Protein AF-A0A946JT43-F1 (afdb_monomer_lite)

pLDDT: mean 80.08, std 19.34, range [38.66, 98.19]

Sequence (136 aa):
MRILILCLMSFLMAVPSGTTPPEQPLIREYSPPGNMDALIQNYSEDTAYLLVQLNLKSDSLVTRVMDSLPLAQLNHGPASYQRMMDISTFNRLEETITSPFYQIISADYHLPNSRSFWVQVHEGSETQGTWTDDEA

Foldseek 3Di:
DDDDDDDPDPCPDPPPPPPPPPPDPPDDDDDDAQDQAQQPPDDDPPFFKWWKKFQFQAQVLVVLLCVQRVSQRRPPGGGIGIHIDGPVSVVSVVVRDPPVGMDTPDRGDDDDPDDDDDDDDDPDPDPDDDDDPPVD

Structure (mmCIF, N/CA/C/O backbone):
data_AF-A0A946JT43-F1
#
_entry.id   AF-A0A946JT43-F1
#
loop_
_atom_site.group_PDB
_atom_site.id
_atom_site.type_symbol
_atom_site.label_atom_id
_atom_site.label_alt_id
_atom_site.label_comp_id
_atom_site.label_asym_id
_atom_site.label_entity_id
_atom_site.label_seq_id
_atom_site.pdbx_PDB_ins_code
_atom_site.Cartn_x
_atom_site.Cartn_y
_atom_site.Cartn_z
_atom_site.occupancy
_atom_site.B_iso_or_equiv
_atom_site.auth_seq_id
_atom_site.auth_comp_id
_atom_site.auth_asym_id
_atom_site.auth_atom_id
_atom_site.pdbx_PDB_model_num
ATOM 1 N N . MET A 1 1 ? -61.517 5.779 56.995 1.00 38.66 1 MET A N 1
ATOM 2 C CA . MET A 1 1 ? -61.141 6.697 55.889 1.00 38.66 1 MET A CA 1
ATOM 3 C C . MET A 1 1 ? -60.222 7.752 56.483 1.00 38.66 1 MET A C 1
ATOM 5 O O . MET A 1 1 ? -60.573 8.247 57.535 1.00 38.66 1 MET A O 1
ATOM 9 N N . ARG A 1 2 ? -59.072 8.149 55.948 1.00 44.12 2 ARG A N 1
ATOM 10 C CA . ARG A 1 2 ? -58.249 7.738 54.803 1.00 44.12 2 ARG A CA 1
ATOM 11 C C . ARG A 1 2 ? -56.881 8.423 55.052 1.00 44.12 2 ARG A C 1
ATOM 13 O O . ARG A 1 2 ? -56.878 9.629 55.244 1.00 44.12 2 ARG A O 1
ATOM 20 N N . ILE A 1 3 ? -55.801 7.629 55.070 1.00 45.91 3 ILE A N 1
ATOM 21 C CA . ILE A 1 3 ? -54.476 7.880 54.448 1.00 45.91 3 ILE A CA 1
ATOM 22 C C . ILE A 1 3 ? -53.836 9.235 54.831 1.00 45.91 3 ILE A C 1
ATOM 24 O O . ILE A 1 3 ? -54.205 10.263 54.282 1.00 45.91 3 ILE A O 1
ATOM 28 N N . LEU A 1 4 ? -52.977 9.365 55.850 1.00 43.94 4 LEU A N 1
ATOM 29 C CA . LEU A 1 4 ? -51.627 8.805 56.069 1.00 43.94 4 LEU A CA 1
ATOM 30 C C . LEU A 1 4 ? -50.649 9.005 54.890 1.00 43.94 4 LEU A C 1
ATOM 32 O O . LEU A 1 4 ? -50.675 8.238 53.939 1.00 43.94 4 LEU A O 1
ATOM 36 N N . ILE A 1 5 ? -49.791 10.026 55.053 1.00 55.97 5 ILE A N 1
ATOM 37 C CA . ILE A 1 5 ? -48.371 10.133 54.654 1.00 55.97 5 ILE A CA 1
ATOM 38 C C . ILE A 1 5 ? -48.039 9.769 53.202 1.00 55.97 5 ILE A C 1
ATOM 40 O O . ILE A 1 5 ? -48.056 8.595 52.874 1.00 55.97 5 ILE A O 1
ATOM 44 N N . LEU A 1 6 ? -47.599 10.746 52.391 1.00 48.19 6 LEU A N 1
ATOM 45 C CA . LEU A 1 6 ? -46.626 10.561 51.291 1.00 48.19 6 LEU A CA 1
ATOM 46 C C . LEU A 1 6 ? -46.347 11.907 50.592 1.00 48.19 6 LEU A C 1
ATOM 48 O O . LEU A 1 6 ? -46.943 12.218 49.569 1.00 48.19 6 LEU A O 1
ATOM 52 N N . CYS A 1 7 ? -45.448 12.727 51.144 1.00 47.38 7 CYS A N 1
ATOM 53 C CA . CYS A 1 7 ? -44.937 13.916 50.436 1.00 47.38 7 CYS A CA 1
ATOM 54 C C . CYS A 1 7 ? -43.414 14.085 50.526 1.00 47.38 7 CYS A C 1
ATOM 56 O O . CYS A 1 7 ? -42.891 15.143 50.199 1.00 47.38 7 CYS A O 1
ATOM 58 N N . LEU A 1 8 ? -42.672 13.067 50.964 1.00 50.41 8 LEU A N 1
ATOM 59 C CA . LEU A 1 8 ? -41.233 13.214 51.158 1.00 50.41 8 LEU A CA 1
ATOM 60 C C . LEU A 1 8 ? -40.508 11.885 50.935 1.00 50.41 8 LEU A C 1
ATOM 62 O O . LEU A 1 8 ? -40.109 11.265 51.902 1.00 50.41 8 LEU A O 1
ATOM 66 N N . MET A 1 9 ? -40.423 11.411 49.689 1.00 54.44 9 MET A N 1
ATOM 67 C CA . MET A 1 9 ? -39.375 10.490 49.201 1.00 54.44 9 MET A CA 1
ATOM 68 C C . MET A 1 9 ? -39.590 10.220 47.701 1.00 54.44 9 MET A C 1
ATOM 70 O O . MET A 1 9 ? -39.926 9.119 47.282 1.00 54.44 9 MET A O 1
ATOM 74 N N . SER A 1 10 ? -39.402 11.238 46.863 1.00 48.50 10 SER A N 1
ATOM 75 C CA . SER A 1 10 ? -39.205 11.059 45.413 1.00 48.50 10 SER A CA 1
ATOM 76 C C . SER A 1 10 ? -37.803 11.499 44.990 1.00 48.50 10 SER A C 1
ATOM 78 O O . SER A 1 10 ? -37.595 11.988 43.886 1.00 48.50 10 SER A O 1
ATOM 80 N N . PHE A 1 11 ? -36.832 11.314 45.886 1.00 49.16 11 PHE A N 1
ATOM 81 C CA . PHE A 1 11 ? -35.407 11.366 45.576 1.00 49.16 11 PHE A CA 1
ATOM 82 C C . PHE A 1 11 ? -34.797 9.997 45.891 1.00 49.16 11 PHE A C 1
ATOM 84 O O . PHE A 1 11 ? -33.905 9.846 46.723 1.00 49.16 11 PHE A O 1
ATOM 91 N N . LEU A 1 12 ? -35.369 8.957 45.278 1.00 50.91 12 LEU A N 1
ATOM 92 C CA . LEU A 1 12 ? -34.747 7.644 45.261 1.00 50.91 12 LEU A CA 1
ATOM 93 C C . LEU A 1 12 ? -33.569 7.744 44.290 1.00 50.91 12 LEU A C 1
ATOM 95 O O . LEU A 1 12 ? -33.750 7.760 43.077 1.00 50.91 12 LEU A O 1
ATOM 99 N N . MET A 1 13 ? -32.393 7.940 44.879 1.00 51.38 13 MET A N 1
ATOM 100 C CA . MET A 1 13 ? -31.053 7.741 44.336 1.00 51.38 13 MET A CA 1
ATOM 101 C C . MET A 1 13 ? -31.044 7.101 42.940 1.00 51.38 13 MET A C 1
ATOM 103 O O . MET A 1 13 ? -31.223 5.890 42.801 1.00 51.38 13 MET A O 1
ATOM 107 N N . ALA A 1 14 ? -30.756 7.900 41.911 1.00 49.19 14 ALA A N 1
ATOM 108 C CA . ALA A 1 14 ? -30.123 7.373 40.712 1.00 49.19 14 ALA A CA 1
ATOM 109 C C . ALA A 1 14 ? -28.734 6.890 41.145 1.00 49.19 14 ALA A C 1
ATOM 111 O O . ALA A 1 14 ? -27.777 7.660 41.179 1.00 49.19 14 ALA A O 1
ATOM 112 N N . VAL A 1 15 ? -28.649 5.637 41.589 1.00 57.66 15 VAL A N 1
ATOM 113 C CA . VAL A 1 15 ? -27.369 4.971 41.804 1.00 57.66 15 VAL A CA 1
ATOM 114 C C . VAL A 1 15 ? -26.736 4.893 40.419 1.00 57.66 15 VAL A C 1
ATOM 116 O O . VAL A 1 15 ? -27.332 4.264 39.541 1.00 57.66 15 VAL A O 1
ATOM 119 N N . PRO A 1 16 ? -25.583 5.532 40.158 1.00 51.53 16 PRO A N 1
ATOM 120 C CA . PRO A 1 16 ? -24.858 5.236 38.942 1.00 51.53 16 PRO A CA 1
ATOM 121 C C . PRO A 1 16 ? -24.464 3.765 39.054 1.00 51.53 16 PRO A C 1
ATOM 123 O O . PRO A 1 16 ? -23.572 3.404 39.818 1.00 51.53 16 PRO A O 1
ATOM 126 N N . SER A 1 17 ? -25.151 2.892 38.320 1.00 51.19 17 SER A N 1
ATOM 127 C CA . SER A 1 17 ? -24.713 1.519 38.069 1.00 51.19 17 SER A CA 1
ATOM 128 C C . SER A 1 17 ? -23.510 1.565 37.122 1.00 51.19 17 SER A C 1
ATOM 130 O O . SER A 1 17 ? -23.524 1.013 36.032 1.00 51.19 17 SER A O 1
ATOM 132 N N . GLY A 1 18 ? -22.478 2.308 37.516 1.00 56.22 18 GLY A N 1
ATOM 133 C CA . GLY A 1 18 ? -21.191 2.389 36.854 1.00 56.22 18 GLY A CA 1
ATOM 134 C C . GLY A 1 18 ? -20.304 1.265 37.354 1.00 56.22 18 GLY A C 1
ATOM 135 O O . GLY A 1 18 ? -19.215 1.519 37.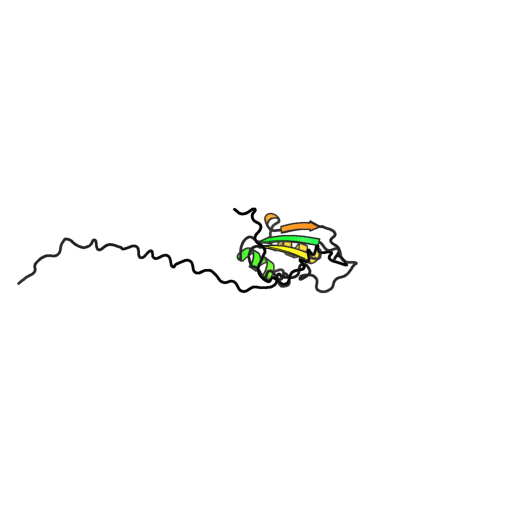851 1.00 56.22 18 GLY A O 1
ATOM 136 N N . THR A 1 19 ? -20.764 0.017 37.262 1.00 48.59 19 THR A N 1
ATOM 137 C CA . THR A 1 19 ? -19.807 -1.076 37.132 1.00 48.59 19 THR A CA 1
ATOM 138 C C . THR A 1 19 ? -19.340 -1.005 35.688 1.00 48.59 19 THR A C 1
ATOM 140 O O . THR A 1 19 ? -19.971 -1.583 34.803 1.00 48.59 19 THR A O 1
ATOM 143 N N . THR A 1 20 ? -18.285 -0.232 35.420 1.00 63.38 20 THR A N 1
ATOM 144 C CA . THR A 1 20 ? -17.483 -0.488 34.226 1.00 63.38 20 THR A CA 1
ATOM 145 C C . THR A 1 20 ? -17.138 -1.974 34.280 1.00 63.38 20 THR A C 1
ATOM 147 O O . THR A 1 20 ? -16.595 -2.420 35.297 1.00 63.38 20 THR A O 1
ATOM 150 N N . PRO A 1 21 ? -17.540 -2.776 33.277 1.00 66.75 21 PRO A N 1
ATOM 151 C CA . PRO A 1 21 ? -17.130 -4.167 33.219 1.00 66.75 21 PRO A CA 1
ATOM 152 C C . PRO A 1 21 ? -15.612 -4.204 33.409 1.00 66.75 21 PRO A C 1
ATOM 154 O O . PRO A 1 21 ? -14.937 -3.342 32.836 1.00 66.75 21 PRO A O 1
ATOM 157 N N . PRO A 1 22 ? -15.069 -5.122 34.229 1.00 69.56 22 PRO A N 1
ATOM 158 C CA . PRO A 1 22 ? -13.624 -5.267 34.313 1.00 69.56 22 PRO A CA 1
ATOM 159 C C . PRO A 1 22 ? -13.107 -5.430 32.885 1.00 69.56 22 PRO A C 1
ATOM 161 O O . PRO A 1 22 ? -13.680 -6.222 32.133 1.00 69.56 22 PRO A O 1
ATOM 164 N N . GLU A 1 23 ? -12.104 -4.635 32.498 1.00 71.75 23 GLU A N 1
ATOM 165 C CA . GLU A 1 23 ? -11.490 -4.729 31.175 1.00 71.75 23 GLU A CA 1
ATOM 166 C C . GLU A 1 23 ? -11.050 -6.178 30.972 1.00 71.75 23 GLU A C 1
ATOM 168 O O . GLU A 1 23 ? -10.091 -6.654 31.580 1.00 71.75 23 GLU A O 1
ATOM 173 N N . GLN A 1 24 ? -11.825 -6.925 30.188 1.00 73.88 24 GLN A N 1
ATOM 174 C CA . GLN A 1 24 ? -11.475 -8.292 29.861 1.00 73.88 24 GLN A CA 1
ATOM 175 C C . GLN A 1 24 ? -10.265 -8.211 28.933 1.00 73.88 24 GLN A C 1
ATOM 177 O O . GLN A 1 24 ? -10.334 -7.496 27.928 1.00 73.88 24 GLN A O 1
ATOM 182 N N . PRO A 1 25 ? -9.158 -8.907 29.246 1.00 73.00 25 PRO A N 1
ATOM 183 C CA . PRO A 1 25 ? -8.010 -8.925 28.361 1.00 73.00 25 PRO A CA 1
ATOM 184 C C . PRO A 1 25 ? -8.465 -9.458 27.005 1.00 73.00 25 PRO A C 1
ATOM 186 O O . PRO A 1 25 ? -9.000 -10.564 26.898 1.00 73.00 25 PRO A O 1
ATOM 189 N N . LEU A 1 26 ? -8.286 -8.644 25.968 1.00 75.00 26 LEU A N 1
ATOM 190 C CA . LEU A 1 26 ? -8.640 -9.019 24.612 1.00 75.00 26 LEU A CA 1
ATOM 191 C C . LEU A 1 26 ? -7.582 -10.010 24.115 1.00 75.00 26 LEU A C 1
ATOM 193 O O . LEU A 1 26 ? -6.503 -9.617 23.673 1.00 75.00 26 LEU A O 1
ATOM 197 N N . ILE A 1 27 ? -7.865 -11.308 24.245 1.00 78.19 27 ILE A N 1
ATOM 198 C CA . ILE A 1 27 ? -6.988 -12.359 23.725 1.00 78.19 27 ILE A CA 1
ATOM 199 C C . ILE A 1 27 ? -7.107 -12.333 22.202 1.00 78.19 27 ILE A C 1
ATOM 201 O O . ILE A 1 27 ? -8.093 -12.801 21.635 1.00 78.19 27 ILE A O 1
ATOM 205 N N . ARG A 1 28 ? -6.110 -11.748 21.536 1.00 71.19 28 ARG A N 1
ATOM 206 C CA . ARG A 1 28 ? -5.999 -11.785 20.079 1.00 71.19 28 ARG A CA 1
ATOM 207 C C . ARG A 1 28 ? -5.251 -13.048 19.680 1.00 71.19 28 ARG A C 1
ATOM 209 O O . ARG A 1 28 ? -4.124 -13.264 20.124 1.00 71.19 28 ARG A O 1
ATOM 216 N N . GLU A 1 29 ? -5.867 -13.865 18.836 1.00 81.19 29 GLU A N 1
ATOM 217 C CA . GLU A 1 29 ? -5.169 -14.997 18.237 1.00 81.19 29 GLU A CA 1
ATOM 218 C C . GLU A 1 29 ? -3.994 -14.494 17.395 1.00 81.19 29 GLU A C 1
ATOM 220 O O . GLU A 1 29 ? -4.087 -13.483 16.686 1.00 81.19 29 GLU A O 1
ATOM 225 N N . TYR A 1 30 ? -2.867 -15.196 17.491 1.00 82.50 30 TYR A N 1
ATOM 226 C CA . TYR A 1 30 ? -1.723 -14.915 16.641 1.00 82.50 30 TYR A CA 1
ATOM 227 C C . TYR A 1 30 ? -2.122 -15.089 15.172 1.00 82.50 30 TYR A C 1
ATOM 229 O O . TYR A 1 30 ? -2.701 -16.104 14.788 1.00 82.50 30 TYR A O 1
ATOM 237 N N . SER A 1 31 ? -1.765 -14.112 14.341 1.00 82.88 31 SER A N 1
ATOM 238 C CA . SER A 1 31 ? -1.888 -14.208 12.888 1.00 82.88 31 SER A CA 1
ATOM 239 C C . SER A 1 31 ? -0.569 -13.804 12.231 1.00 82.88 31 SER A C 1
ATOM 241 O O . SER A 1 31 ? 0.093 -12.868 12.695 1.00 82.88 31 SER A O 1
ATOM 243 N N . PRO A 1 32 ? -0.146 -14.496 11.161 1.00 85.12 32 PRO A N 1
ATOM 244 C CA . PRO A 1 32 ? 1.070 -14.125 10.461 1.00 85.12 32 PRO A CA 1
ATOM 245 C C . PRO A 1 32 ? 0.915 -12.736 9.817 1.00 85.12 32 PRO A C 1
ATOM 247 O O . PRO A 1 32 ? -0.171 -12.382 9.337 1.00 85.12 32 PRO A O 1
ATOM 250 N N . PRO A 1 33 ? 1.982 -11.918 9.789 1.00 85.19 33 PRO A N 1
ATOM 251 C CA . PRO A 1 33 ? 1.974 -10.685 9.015 1.00 85.19 33 PRO A CA 1
ATOM 252 C C . PRO A 1 33 ? 1.801 -10.992 7.525 1.00 85.19 33 PRO A C 1
ATOM 254 O O . PRO A 1 33 ? 2.301 -11.996 7.024 1.00 85.19 33 PRO A O 1
ATOM 257 N N . GLY A 1 34 ? 1.092 -10.112 6.815 1.00 88.75 34 GLY A N 1
ATOM 258 C CA . GLY A 1 34 ? 0.997 -10.195 5.360 1.00 88.75 34 GLY A CA 1
ATOM 259 C C . GLY A 1 34 ? 2.350 -9.962 4.692 1.00 88.75 34 GLY A C 1
ATOM 260 O O . GLY A 1 34 ? 3.162 -9.166 5.178 1.00 88.75 34 GLY A O 1
ATOM 261 N N . ASN A 1 35 ? 2.562 -10.629 3.562 1.00 91.62 35 ASN A N 1
ATOM 262 C CA . ASN A 1 35 ? 3.807 -10.553 2.812 1.00 91.62 35 ASN A CA 1
ATOM 263 C C . ASN A 1 35 ? 4.024 -9.145 2.228 1.00 91.62 35 ASN A C 1
ATOM 265 O O . ASN A 1 35 ? 3.083 -8.452 1.836 1.00 91.62 35 ASN A O 1
ATOM 269 N N . MET A 1 36 ? 5.280 -8.698 2.174 1.00 92.38 36 MET A N 1
ATOM 270 C CA . MET A 1 36 ? 5.625 -7.368 1.651 1.00 92.38 36 MET A CA 1
ATOM 271 C C . MET A 1 36 ? 5.389 -7.270 0.138 1.00 92.38 36 MET A C 1
ATOM 273 O O . MET A 1 36 ? 4.989 -6.226 -0.361 1.00 92.38 36 MET A O 1
ATOM 277 N N . ASP A 1 37 ? 5.601 -8.366 -0.574 1.00 93.56 37 ASP A N 1
ATOM 278 C CA . ASP A 1 37 ? 5.395 -8.559 -2.008 1.00 93.56 37 ASP A CA 1
ATOM 279 C C . ASP A 1 37 ? 3.985 -9.069 -2.346 1.00 93.56 37 ASP A C 1
ATOM 281 O O . ASP A 1 37 ? 3.727 -9.447 -3.480 1.00 93.56 37 ASP A O 1
ATOM 285 N N . ALA A 1 38 ? 3.035 -9.032 -1.403 1.00 94.62 38 ALA A N 1
ATOM 286 C CA . ALA A 1 38 ? 1.684 -9.564 -1.607 1.00 94.62 38 ALA A CA 1
ATOM 287 C C . ALA A 1 38 ? 0.910 -8.928 -2.784 1.00 94.62 38 ALA A C 1
ATOM 289 O O . ALA A 1 38 ? -0.018 -9.537 -3.313 1.00 94.62 38 ALA A O 1
ATOM 290 N N . LEU A 1 39 ? 1.288 -7.715 -3.204 1.00 96.06 39 LEU A N 1
ATOM 291 C CA . LEU A 1 39 ? 0.705 -7.024 -4.360 1.00 96.06 39 LEU A CA 1
ATOM 292 C C . LEU A 1 39 ? 1.348 -7.426 -5.699 1.00 96.06 39 LEU A C 1
ATOM 294 O O . LEU A 1 39 ? 0.831 -7.058 -6.752 1.00 96.06 39 LEU A O 1
ATOM 298 N N . ILE A 1 40 ? 2.445 -8.184 -5.676 1.00 93.81 40 ILE A N 1
ATOM 299 C CA . ILE A 1 40 ? 3.181 -8.624 -6.860 1.00 93.81 40 ILE A CA 1
ATOM 300 C C . ILE A 1 40 ? 2.807 -10.074 -7.161 1.00 93.81 40 ILE A C 1
ATOM 302 O O . ILE A 1 40 ? 3.243 -11.002 -6.490 1.00 93.81 40 ILE A O 1
ATOM 306 N N . GLN A 1 41 ? 1.988 -10.280 -8.190 1.00 90.50 41 GLN A N 1
ATOM 307 C CA . GLN A 1 41 ? 1.582 -11.630 -8.602 1.00 90.50 41 GLN A CA 1
ATOM 308 C C . GLN A 1 41 ? 2.628 -12.304 -9.497 1.00 90.50 41 GLN A C 1
ATOM 310 O O . GLN A 1 41 ? 2.876 -13.497 -9.363 1.00 90.50 41 GLN A O 1
ATOM 315 N N . ASN A 1 42 ? 3.247 -11.532 -10.395 1.00 90.19 42 ASN A N 1
ATOM 316 C CA . ASN A 1 42 ? 4.280 -11.999 -11.313 1.00 90.19 42 ASN A CA 1
ATOM 317 C C . ASN A 1 42 ? 5.471 -11.046 -11.216 1.00 90.19 42 ASN A C 1
ATOM 319 O O . ASN A 1 42 ? 5.431 -9.947 -11.769 1.00 90.19 42 ASN A O 1
ATOM 323 N N .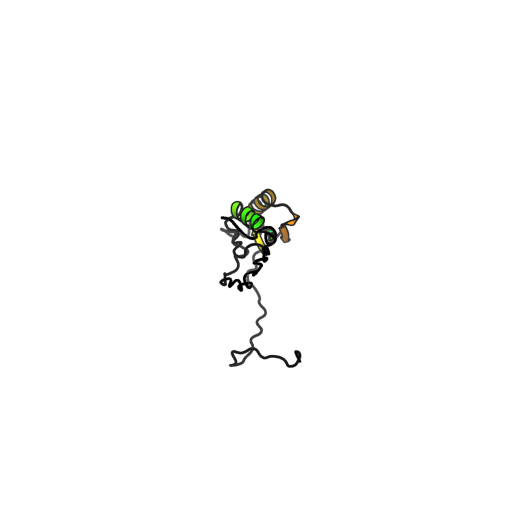 TYR A 1 43 ? 6.500 -11.446 -10.471 1.00 89.88 43 TYR A N 1
ATOM 324 C CA . TYR A 1 43 ? 7.730 -10.667 -10.380 1.00 89.88 43 TYR A CA 1
ATOM 325 C C . TYR A 1 43 ? 8.463 -10.668 -11.727 1.00 89.88 43 TYR A C 1
ATOM 327 O O . TYR A 1 43 ? 8.563 -11.707 -12.382 1.00 89.88 43 TYR A O 1
ATOM 335 N N . SER A 1 44 ? 8.980 -9.510 -12.126 1.00 91.06 44 SER A N 1
ATOM 336 C CA . SER A 1 44 ? 9.779 -9.333 -13.335 1.00 91.06 44 SER A CA 1
ATOM 337 C C . SER A 1 44 ? 10.930 -8.373 -13.059 1.00 91.06 44 SER A C 1
ATOM 339 O O . SER A 1 44 ? 10.711 -7.290 -12.527 1.00 91.06 44 SER A O 1
ATOM 341 N N . GLU A 1 45 ? 12.146 -8.748 -13.457 1.00 88.62 45 GLU A N 1
ATOM 342 C CA . GLU A 1 45 ? 13.335 -7.892 -13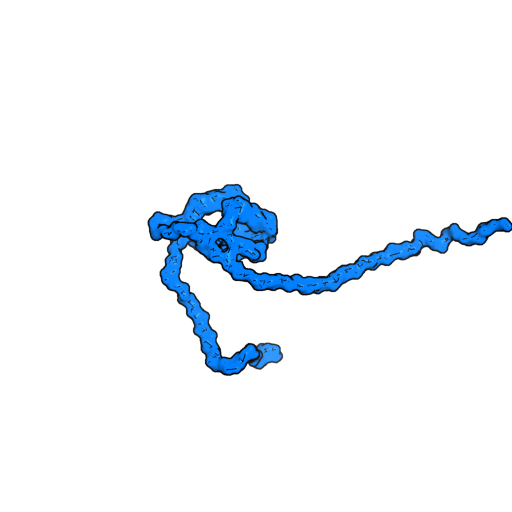.327 1.00 88.62 45 GLU A CA 1
ATOM 343 C C . GLU A 1 45 ? 13.263 -6.641 -14.219 1.00 88.62 45 GLU A C 1
ATOM 345 O O . GLU A 1 45 ? 13.903 -5.639 -13.920 1.00 88.62 45 GLU A O 1
ATOM 350 N N . ASP A 1 46 ? 12.434 -6.665 -15.267 1.00 90.94 46 ASP A N 1
ATOM 351 C CA . ASP A 1 46 ? 12.223 -5.525 -16.168 1.00 90.94 46 ASP A CA 1
ATOM 352 C C . ASP A 1 46 ? 11.190 -4.517 -15.628 1.00 90.94 46 ASP A C 1
ATOM 354 O O . ASP A 1 46 ? 10.913 -3.494 -16.258 1.00 90.94 46 ASP A O 1
ATOM 358 N N . THR A 1 47 ? 10.558 -4.813 -14.486 1.00 92.00 47 THR A N 1
ATOM 359 C CA . THR A 1 47 ? 9.542 -3.949 -13.877 1.00 92.00 47 THR A CA 1
ATOM 360 C C . THR A 1 47 ? 10.143 -3.140 -12.738 1.00 92.00 47 THR A C 1
ATOM 362 O O . THR A 1 47 ? 10.682 -3.691 -11.784 1.00 92.00 47 THR A O 1
ATOM 365 N N . ALA A 1 48 ? 9.989 -1.817 -12.803 1.00 93.44 48 ALA A N 1
ATOM 366 C CA . ALA A 1 48 ? 10.349 -0.942 -11.696 1.00 93.44 48 ALA A CA 1
ATOM 367 C C . ALA A 1 48 ? 9.335 -1.090 -10.554 1.00 93.44 48 ALA A C 1
ATOM 369 O O . ALA A 1 48 ? 8.128 -0.889 -10.744 1.00 93.44 48 ALA A O 1
ATOM 370 N N . TYR A 1 49 ? 9.837 -1.396 -9.361 1.00 96.38 49 TYR A N 1
ATOM 371 C CA . TYR A 1 49 ? 9.020 -1.529 -8.163 1.00 96.38 49 TYR A CA 1
ATOM 372 C C . TYR A 1 49 ? 9.362 -0.466 -7.128 1.00 96.38 49 TYR A C 1
ATOM 374 O O . TYR A 1 49 ? 10.516 -0.116 -6.893 1.00 96.38 49 TYR A O 1
ATOM 382 N N . LEU A 1 50 ? 8.324 0.011 -6.456 1.00 97.50 50 LEU A N 1
ATOM 383 C CA . LEU A 1 50 ? 8.410 0.915 -5.326 1.00 97.50 50 LEU A CA 1
ATOM 384 C C . LEU A 1 50 ? 8.309 0.105 -4.037 1.00 97.50 50 LEU A C 1
ATOM 386 O O . LEU A 1 50 ? 7.458 -0.780 -3.922 1.00 97.50 50 LEU A O 1
ATOM 390 N N . LEU A 1 51 ? 9.114 0.457 -3.038 1.00 97.44 51 LEU A N 1
ATOM 391 C CA . LEU A 1 51 ? 8.866 0.057 -1.657 1.00 97.44 51 LEU A CA 1
ATOM 392 C C . LEU A 1 51 ? 8.163 1.202 -0.941 1.00 97.44 51 LEU A C 1
ATOM 394 O O . LEU A 1 51 ? 8.747 2.266 -0.733 1.00 97.44 51 LEU A O 1
ATOM 398 N N . VAL A 1 52 ? 6.922 0.971 -0.535 1.00 97.81 52 VAL A N 1
ATOM 399 C CA . VAL A 1 52 ? 6.059 1.973 0.091 1.00 97.81 52 VAL A CA 1
ATOM 400 C C . VAL A 1 52 ? 5.689 1.512 1.492 1.00 97.81 52 VAL A C 1
ATOM 402 O O . VAL A 1 52 ? 5.293 0.368 1.697 1.00 97.81 52 VAL A O 1
ATOM 405 N N . GLN A 1 53 ? 5.789 2.401 2.474 1.00 97.88 53 GLN A N 1
ATOM 406 C CA . GLN A 1 53 ? 5.208 2.185 3.791 1.00 97.88 53 GLN A CA 1
ATOM 407 C C . GLN A 1 53 ? 3.861 2.884 3.885 1.00 97.88 53 GLN A C 1
ATOM 409 O O . GLN A 1 53 ? 3.773 4.105 3.820 1.00 97.88 53 GLN A O 1
ATOM 414 N N . LEU A 1 54 ? 2.818 2.096 4.094 1.00 98.12 54 LEU A N 1
ATOM 415 C CA . LEU A 1 54 ? 1.486 2.549 4.455 1.00 98.12 54 LEU A CA 1
ATOM 416 C C . LEU A 1 54 ? 1.462 2.818 5.960 1.00 98.12 54 LEU A C 1
ATOM 418 O O . LEU A 1 54 ? 1.932 1.988 6.729 1.00 98.12 54 LEU A O 1
ATOM 422 N N . ASN A 1 55 ? 0.906 3.947 6.383 1.00 97.56 55 ASN A N 1
ATOM 423 C CA . ASN A 1 55 ? 0.757 4.350 7.781 1.00 97.56 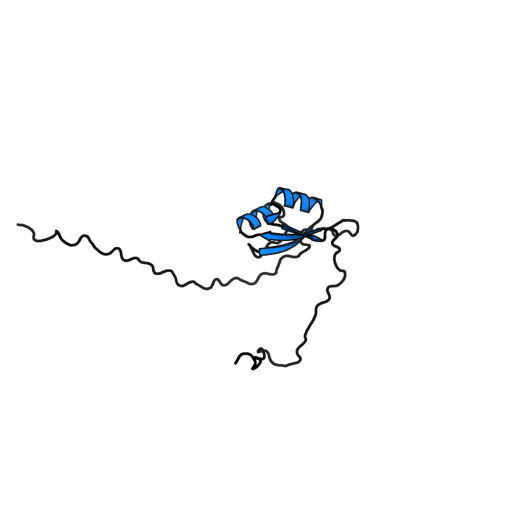55 ASN A CA 1
ATOM 424 C C . ASN A 1 55 ? -0.736 4.489 8.108 1.00 97.56 55 ASN A C 1
ATOM 426 O O . ASN A 1 55 ? -1.285 5.594 8.158 1.00 97.56 55 ASN A O 1
ATOM 430 N N . LEU A 1 56 ? -1.410 3.352 8.288 1.00 97.62 56 LEU A N 1
ATOM 431 C CA . LEU A 1 56 ? -2.866 3.274 8.387 1.00 97.62 56 LEU A CA 1
ATOM 432 C C . LEU A 1 56 ? -3.291 3.372 9.851 1.00 97.62 56 LEU A C 1
ATOM 434 O O . LEU A 1 56 ? -3.126 2.439 10.628 1.00 97.62 56 LEU A O 1
ATOM 438 N N . LYS A 1 57 ? -3.833 4.529 10.233 1.00 96.56 57 LYS A N 1
ATOM 439 C CA . LYS A 1 57 ? -4.109 4.874 11.640 1.00 96.56 57 LYS A CA 1
ATOM 440 C C . LYS A 1 57 ? -5.510 4.489 12.128 1.00 96.56 57 LYS A C 1
ATOM 442 O O . LYS A 1 57 ? -5.823 4.729 13.288 1.00 96.56 57 LYS A O 1
ATOM 447 N N . SER A 1 58 ? -6.368 3.951 11.261 1.00 97.38 58 SER A N 1
ATOM 448 C CA . SER A 1 58 ? -7.744 3.576 11.607 1.00 97.38 58 SER A CA 1
ATOM 449 C C . SER A 1 58 ? -8.280 2.438 10.742 1.00 97.38 58 SER A C 1
ATOM 451 O O . SER A 1 58 ? -7.823 2.241 9.613 1.00 97.38 58 SER A O 1
ATOM 453 N N . ASP A 1 59 ? -9.299 1.734 11.241 1.00 97.06 59 ASP A N 1
ATOM 454 C CA . ASP A 1 59 ? -9.957 0.636 10.518 1.00 97.06 59 ASP A CA 1
ATOM 455 C C . ASP A 1 59 ? -10.587 1.106 9.207 1.00 97.06 59 ASP A C 1
ATOM 457 O O . ASP A 1 59 ? -10.540 0.402 8.200 1.00 97.06 59 ASP A O 1
ATOM 461 N N . SER A 1 60 ? -11.123 2.331 9.177 1.00 97.25 60 SER A N 1
ATOM 462 C CA . SER A 1 60 ? -11.662 2.924 7.950 1.00 97.25 60 SER A CA 1
ATOM 463 C C . SER A 1 60 ? -10.592 3.101 6.872 1.00 97.25 60 SER A C 1
ATOM 465 O O . SER A 1 60 ? -10.877 2.891 5.696 1.00 97.25 60 SER A O 1
ATOM 467 N N . LEU A 1 61 ? -9.365 3.479 7.252 1.00 97.50 61 LEU A N 1
ATOM 468 C CA . LEU A 1 61 ? -8.254 3.599 6.304 1.00 97.50 61 LEU A CA 1
ATOM 469 C C . LEU A 1 61 ? -7.805 2.227 5.807 1.00 97.50 61 LEU A C 1
ATOM 471 O O . LEU A 1 61 ? -7.588 2.065 4.611 1.00 97.50 61 LEU A O 1
ATOM 475 N N . VAL A 1 62 ? -7.708 1.243 6.705 1.00 98.00 62 VAL A N 1
ATOM 476 C CA . VAL A 1 62 ? -7.377 -0.140 6.335 1.00 98.00 62 VAL A CA 1
ATOM 477 C C . VAL A 1 62 ? -8.404 -0.688 5.356 1.00 98.00 62 VAL A C 1
ATOM 479 O O . VAL A 1 62 ? -8.026 -1.171 4.295 1.00 98.00 62 VAL A O 1
ATOM 482 N N . THR A 1 63 ? -9.690 -0.539 5.670 1.00 97.94 63 THR A N 1
ATOM 483 C CA . THR A 1 63 ? -10.798 -0.985 4.815 1.00 97.94 63 THR A CA 1
ATOM 484 C C . THR A 1 63 ? -10.717 -0.329 3.444 1.00 97.94 63 THR A C 1
ATOM 486 O O . THR A 1 63 ? -10.691 -1.025 2.439 1.00 97.94 63 THR A O 1
ATOM 489 N N . ARG A 1 64 ? -10.546 0.998 3.388 1.00 98.06 64 ARG A N 1
ATOM 490 C CA . ARG A 1 64 ? -10.433 1.723 2.118 1.00 98.06 64 ARG A CA 1
ATOM 491 C C . ARG A 1 64 ? -9.263 1.234 1.263 1.00 98.06 64 ARG A C 1
ATOM 493 O O . ARG A 1 64 ? -9.406 1.090 0.051 1.00 98.06 64 ARG A O 1
ATOM 500 N N . VAL A 1 65 ? -8.105 0.996 1.879 1.00 98.12 65 VAL A N 1
ATOM 501 C CA . VAL A 1 65 ? -6.955 0.446 1.156 1.00 98.12 65 VAL A CA 1
ATOM 502 C C . VAL A 1 65 ? -7.243 -0.977 0.696 1.00 98.12 65 VAL A C 1
ATOM 504 O O . VAL A 1 65 ? -6.942 -1.277 -0.448 1.00 98.12 65 VAL A O 1
ATOM 507 N N . MET A 1 66 ? -7.855 -1.830 1.517 1.00 97.81 66 MET A N 1
ATOM 508 C CA . MET A 1 66 ? -8.212 -3.200 1.126 1.00 97.81 66 MET A CA 1
ATOM 509 C C . MET A 1 66 ? -9.276 -3.251 0.020 1.00 97.81 66 MET A C 1
ATOM 511 O O . MET A 1 66 ? -9.207 -4.132 -0.830 1.00 97.81 66 MET A O 1
ATOM 515 N N . ASP A 1 67 ? -10.207 -2.299 -0.033 1.00 97.94 67 ASP A N 1
ATOM 516 C CA . ASP A 1 67 ? -11.201 -2.204 -1.110 1.00 97.94 67 ASP A CA 1
ATOM 517 C C . ASP A 1 67 ? -10.536 -1.908 -2.465 1.00 97.94 67 ASP A C 1
ATOM 519 O O . ASP A 1 67 ? -10.949 -2.412 -3.512 1.00 97.94 67 ASP A O 1
ATOM 523 N N . SER A 1 68 ? -9.474 -1.096 -2.456 1.00 97.44 68 SER A N 1
ATOM 524 C CA . SER A 1 68 ? -8.722 -0.747 -3.663 1.00 97.44 68 SER A CA 1
ATOM 525 C C . SER A 1 68 ? -7.609 -1.753 -3.977 1.00 97.44 68 SER A C 1
ATOM 527 O O . SER A 1 68 ? -7.376 -2.111 -5.125 1.00 97.44 68 SER A O 1
ATOM 529 N N . LEU A 1 69 ? -6.932 -2.270 -2.962 1.00 97.62 69 LEU A N 1
ATOM 530 C CA . LEU A 1 69 ? -5.775 -3.152 -3.059 1.00 97.62 69 LEU A CA 1
ATOM 531 C C . LEU A 1 69 ? -6.038 -4.427 -2.238 1.00 97.62 69 LEU A C 1
ATOM 533 O O . LEU A 1 69 ? -5.395 -4.647 -1.210 1.00 97.62 69 LEU A O 1
ATOM 537 N N . PRO A 1 70 ? -6.960 -5.304 -2.676 1.00 96.25 70 PRO A N 1
ATOM 538 C CA . PRO A 1 70 ? -7.415 -6.450 -1.878 1.00 96.25 70 PRO A CA 1
ATOM 539 C C . PRO A 1 70 ? -6.317 -7.480 -1.600 1.00 96.25 70 PRO A C 1
ATOM 541 O O . PRO A 1 70 ? -6.390 -8.230 -0.628 1.00 96.25 70 PRO A O 1
ATOM 544 N N . LEU A 1 71 ? -5.266 -7.497 -2.420 1.00 97.06 71 LEU A N 1
ATOM 545 C CA . LEU A 1 71 ? -4.111 -8.373 -2.243 1.00 97.06 71 LEU A CA 1
ATOM 54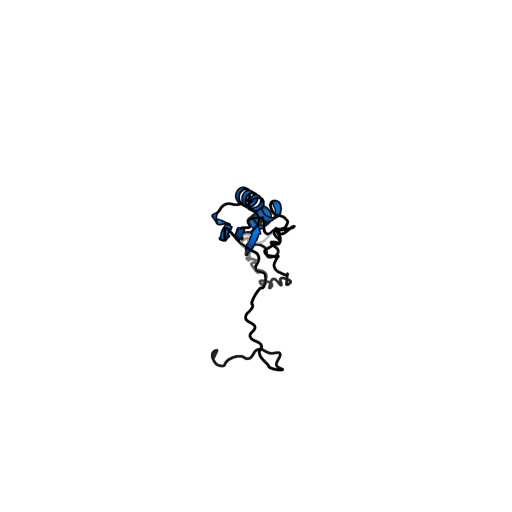6 C C . LEU A 1 71 ? -3.063 -7.797 -1.275 1.00 97.06 71 LEU A C 1
ATOM 548 O O . LEU A 1 71 ? -2.043 -8.429 -1.041 1.00 97.06 71 LEU A O 1
ATOM 552 N N . ALA A 1 72 ? -3.295 -6.628 -0.665 1.00 96.19 72 ALA A N 1
ATOM 553 C CA . ALA A 1 72 ? -2.328 -5.999 0.236 1.00 96.19 72 ALA A CA 1
ATOM 554 C C . ALA A 1 72 ? -2.128 -6.753 1.564 1.00 96.19 72 ALA A C 1
ATOM 556 O O . ALA A 1 72 ? -1.205 -6.418 2.303 1.00 96.19 72 ALA A O 1
ATOM 557 N N . GLN A 1 73 ? -2.955 -7.747 1.906 1.00 95.56 73 GLN A N 1
ATOM 558 C CA . GLN A 1 73 ? -2.798 -8.578 3.115 1.00 95.56 73 GLN A CA 1
ATOM 559 C C . GLN A 1 73 ? -2.577 -7.751 4.404 1.00 95.56 73 GLN A C 1
ATOM 561 O O . GLN A 1 73 ? -1.590 -7.923 5.125 1.00 95.56 73 GLN A O 1
ATOM 566 N N . LEU A 1 74 ? -3.460 -6.790 4.685 1.00 95.19 74 LEU A N 1
ATOM 567 C CA . LEU A 1 74 ? -3.374 -5.901 5.856 1.00 95.19 74 LEU A CA 1
ATOM 568 C C . LEU A 1 74 ? -3.983 -6.553 7.115 1.00 95.19 74 LEU A C 1
ATOM 570 O O . LEU A 1 74 ? -4.889 -6.017 7.748 1.00 95.19 74 LEU A O 1
ATOM 574 N N . ASN A 1 75 ? -3.487 -7.742 7.465 1.00 91.25 75 ASN A N 1
ATOM 575 C CA . ASN A 1 75 ? -4.131 -8.670 8.410 1.00 91.25 75 ASN A CA 1
ATOM 576 C C . ASN A 1 75 ? -4.190 -8.173 9.870 1.00 91.25 75 ASN A C 1
ATOM 578 O O . ASN A 1 75 ? -4.935 -8.717 10.684 1.00 91.25 75 ASN A O 1
ATOM 582 N N . HIS A 1 76 ? -3.407 -7.149 10.222 1.00 89.81 76 HIS A N 1
ATOM 583 C CA . HIS A 1 76 ? -3.239 -6.698 11.608 1.00 89.81 76 HIS A CA 1
ATOM 584 C C . HIS A 1 76 ? -4.120 -5.509 11.994 1.00 89.81 76 HIS A C 1
ATOM 586 O O . HIS A 1 76 ? -4.135 -5.134 13.168 1.00 89.81 76 HIS A O 1
ATOM 592 N N . GLY A 1 77 ? -4.925 -4.985 11.066 1.00 91.62 77 GLY A N 1
ATOM 593 C CA . GLY A 1 77 ? -5.742 -3.796 11.298 1.00 91.62 77 GLY A CA 1
ATOM 594 C C . GLY A 1 77 ? -4.909 -2.510 11.209 1.00 91.62 77 GLY A C 1
ATOM 595 O O . GLY A 1 77 ? -4.019 -2.428 10.358 1.00 91.62 77 GLY A O 1
ATOM 596 N N . PRO A 1 78 ? -5.181 -1.481 12.026 1.00 95.50 78 PRO A N 1
ATOM 597 C CA . PRO A 1 78 ? -4.465 -0.210 11.971 1.00 95.50 78 PRO A CA 1
ATOM 598 C C . PRO A 1 78 ? -3.002 -0.390 12.381 1.00 95.50 78 PRO A C 1
ATOM 600 O O . PRO A 1 78 ? -2.703 -0.715 13.528 1.00 95.50 78 PRO A O 1
ATOM 603 N N . ALA A 1 79 ? -2.090 -0.211 11.431 1.00 94.94 79 ALA A N 1
ATOM 604 C CA . ALA A 1 79 ? -0.656 -0.373 11.626 1.00 94.94 79 ALA A CA 1
ATOM 605 C C . ALA A 1 79 ? 0.128 0.276 10.476 1.00 94.94 79 ALA A C 1
ATOM 607 O O . ALA A 1 79 ? -0.439 0.791 9.503 1.00 94.94 79 ALA A O 1
ATOM 608 N N . SER A 1 80 ? 1.454 0.208 10.583 1.00 95.75 80 SER A N 1
ATOM 609 C CA . SER A 1 80 ? 2.349 0.480 9.465 1.00 95.75 80 SER A CA 1
ATOM 610 C C . SER A 1 80 ? 2.659 -0.800 8.691 1.00 95.75 80 SER A C 1
ATOM 612 O O . SER A 1 80 ? 3.020 -1.817 9.280 1.00 95.75 80 SER A O 1
ATOM 614 N N . TYR A 1 81 ? 2.550 -0.742 7.366 1.00 96.56 81 TYR A N 1
ATOM 615 C CA . TYR A 1 81 ? 2.776 -1.877 6.472 1.00 96.56 81 TYR A CA 1
ATOM 616 C C . TYR A 1 81 ? 3.750 -1.497 5.376 1.00 96.56 81 TYR A C 1
ATOM 618 O O . TYR A 1 81 ? 3.526 -0.523 4.667 1.00 96.56 81 TYR A O 1
ATOM 626 N N . GLN A 1 82 ? 4.796 -2.291 5.185 1.00 96.38 82 GLN A N 1
ATOM 627 C CA . GLN A 1 82 ? 5.668 -2.154 4.023 1.00 96.38 82 GLN A CA 1
ATOM 628 C C . GLN A 1 82 ? 5.120 -3.002 2.884 1.00 96.38 82 GLN A C 1
ATOM 630 O O . GLN A 1 82 ? 4.858 -4.192 3.070 1.00 96.38 82 GLN A O 1
ATOM 635 N N . ARG A 1 83 ? 4.921 -2.390 1.720 1.00 96.25 83 ARG A N 1
ATOM 636 C CA . ARG A 1 83 ? 4.422 -3.042 0.517 1.00 96.25 83 ARG A CA 1
ATOM 637 C C . ARG A 1 83 ? 5.268 -2.667 -0.679 1.00 96.25 83 ARG A C 1
ATOM 639 O O . ARG A 1 83 ? 5.530 -1.495 -0.931 1.00 96.25 83 ARG A O 1
ATOM 646 N N . MET A 1 84 ? 5.674 -3.695 -1.398 1.00 96.31 84 MET A N 1
ATOM 647 C CA . MET A 1 84 ? 6.239 -3.576 -2.722 1.00 96.31 84 MET A CA 1
ATOM 648 C C . MET A 1 84 ? 5.093 -3.487 -3.726 1.00 96.31 84 MET A C 1
ATOM 650 O O . MET A 1 84 ? 4.126 -4.242 -3.627 1.00 96.31 84 MET A O 1
ATOM 654 N N . MET A 1 85 ? 5.178 -2.551 -4.661 1.00 96.88 85 MET A N 1
ATOM 655 C CA . MET A 1 85 ? 4.149 -2.339 -5.675 1.00 96.88 85 MET A CA 1
ATOM 656 C C . MET A 1 85 ? 4.756 -1.749 -6.943 1.00 96.88 85 MET A C 1
ATOM 658 O O . MET A 1 85 ? 5.745 -1.024 -6.878 1.00 96.88 85 MET A O 1
ATOM 662 N N . ASP A 1 86 ? 4.175 -2.062 -8.098 1.00 96.38 86 ASP A N 1
ATOM 663 C CA . ASP A 1 86 ? 4.526 -1.381 -9.345 1.00 96.38 86 ASP A CA 1
ATOM 664 C C . ASP A 1 86 ? 3.913 0.031 -9.404 1.00 96.38 86 ASP A C 1
ATOM 666 O O . ASP A 1 86 ? 3.083 0.419 -8.574 1.00 96.38 86 ASP A O 1
ATOM 670 N N . ILE A 1 87 ? 4.312 0.804 -10.415 1.00 96.31 87 ILE A N 1
ATOM 671 C CA . ILE A 1 87 ? 3.826 2.174 -10.627 1.00 96.31 87 ILE A CA 1
ATOM 672 C C . ILE A 1 87 ? 2.303 2.229 -10.793 1.00 96.31 87 ILE A C 1
ATOM 674 O O . ILE A 1 87 ? 1.658 3.138 -10.277 1.00 96.31 87 ILE A O 1
ATOM 678 N N . SER A 1 88 ? 1.701 1.259 -11.484 1.00 95.94 88 SER A N 1
ATOM 679 C CA . SER A 1 88 ? 0.255 1.264 -11.740 1.00 95.94 88 SER A CA 1
ATOM 680 C C . SER A 1 88 ? -0.555 1.060 -10.455 1.00 95.94 88 SER A C 1
ATOM 682 O O . SER A 1 88 ? -1.555 1.736 -10.214 1.00 95.94 88 SER A O 1
ATOM 684 N N . THR A 1 89 ? -0.064 0.180 -9.589 1.00 97.69 89 THR A N 1
ATOM 685 C CA . THR A 1 89 ? -0.620 -0.126 -8.277 1.00 97.69 89 THR A CA 1
ATOM 686 C C . THR A 1 89 ? -0.428 1.050 -7.326 1.00 97.69 89 THR A C 1
ATOM 688 O O . THR A 1 89 ? -1.334 1.378 -6.561 1.00 97.69 89 THR A O 1
ATOM 691 N N . PHE A 1 90 ? 0.720 1.727 -7.402 1.00 97.69 90 PHE A N 1
ATOM 692 C CA . PHE A 1 90 ? 0.969 2.938 -6.631 1.00 97.69 90 PHE A CA 1
ATOM 693 C C . PHE A 1 90 ? 0.052 4.091 -7.046 1.00 97.69 90 PHE A C 1
ATOM 695 O O . PHE A 1 90 ? -0.555 4.702 -6.177 1.00 97.69 90 PHE A O 1
ATOM 702 N N . ASN A 1 91 ? -0.162 4.326 -8.343 1.00 97.69 91 ASN A N 1
ATOM 703 C CA . ASN A 1 91 ? -1.120 5.340 -8.801 1.00 97.69 91 ASN A CA 1
ATOM 704 C C . ASN A 1 91 ? -2.521 5.085 -8.223 1.00 97.69 91 ASN A C 1
ATOM 706 O O . ASN A 1 91 ? -3.180 5.997 -7.729 1.00 97.69 91 ASN A O 1
ATOM 710 N N . ARG A 1 92 ? -2.947 3.817 -8.185 1.00 98.06 92 ARG A N 1
ATOM 711 C CA . ARG A 1 92 ? -4.207 3.426 -7.545 1.00 98.06 92 ARG A CA 1
ATOM 712 C C . ARG A 1 92 ? -4.205 3.696 -6.035 1.00 98.06 92 ARG A C 1
ATOM 714 O O . ARG A 1 92 ? -5.235 4.083 -5.483 1.00 98.06 92 ARG A O 1
ATOM 721 N N . LEU A 1 93 ? -3.075 3.515 -5.349 1.00 98.19 93 LEU A N 1
ATOM 722 C CA . LEU A 1 93 ? -2.929 3.901 -3.943 1.00 98.19 93 LEU A CA 1
ATOM 723 C C . LEU A 1 93 ? -3.112 5.415 -3.760 1.00 98.19 93 LEU A C 1
ATOM 725 O O . LEU A 1 93 ? -3.847 5.813 -2.857 1.00 98.19 93 LEU A O 1
ATOM 729 N N . GLU A 1 94 ? -2.497 6.236 -4.615 1.00 98.00 94 GLU A N 1
ATOM 730 C CA . GLU A 1 94 ? -2.597 7.704 -4.557 1.00 98.00 94 GLU A CA 1
ATOM 731 C C . GLU A 1 94 ? -4.028 8.208 -4.801 1.00 98.00 94 GLU A C 1
ATOM 733 O O . GLU A 1 94 ? -4.460 9.186 -4.194 1.00 98.00 94 GLU A O 1
ATOM 738 N N . GLU A 1 95 ? -4.805 7.503 -5.626 1.00 97.81 95 GLU A N 1
ATOM 739 C CA . GLU A 1 95 ? -6.242 7.756 -5.805 1.00 97.81 95 GLU A CA 1
ATOM 740 C C . GLU A 1 95 ? -7.079 7.342 -4.581 1.00 97.81 95 GLU A C 1
ATOM 742 O O . GLU A 1 95 ? -8.184 7.844 -4.364 1.00 97.81 95 GLU A O 1
ATOM 747 N N . THR A 1 96 ? -6.566 6.418 -3.765 1.00 97.56 96 THR A N 1
ATOM 748 C CA . THR A 1 96 ? -7.293 5.803 -2.646 1.00 97.56 96 THR A CA 1
ATOM 749 C C . THR A 1 96 ? -7.069 6.550 -1.327 1.00 97.56 96 THR A C 1
ATOM 751 O O . THR A 1 96 ? -8.009 6.767 -0.552 1.00 97.56 96 THR A O 1
ATOM 754 N N . ILE A 1 97 ? -5.825 6.934 -1.039 1.00 97.69 97 ILE A N 1
ATOM 755 C CA . ILE A 1 97 ? -5.423 7.614 0.197 1.00 97.69 97 ILE A CA 1
ATOM 756 C C . ILE A 1 97 ? -4.435 8.745 -0.091 1.00 97.69 97 ILE A C 1
ATOM 758 O O . ILE A 1 97 ? -3.723 8.743 -1.085 1.00 97.69 97 ILE A O 1
ATOM 762 N N . THR A 1 98 ? -4.367 9.715 0.819 1.00 96.50 98 THR A N 1
ATOM 763 C CA . THR A 1 98 ? -3.487 10.879 0.682 1.00 96.50 98 THR A CA 1
ATOM 764 C C . THR A 1 98 ? -2.091 10.626 1.254 1.00 96.50 98 THR A C 1
ATOM 766 O O . THR A 1 98 ? -1.894 9.767 2.119 1.00 96.50 98 THR A O 1
ATOM 769 N N . SER A 1 99 ? -1.123 11.434 0.814 1.00 92.75 99 SER A N 1
ATOM 770 C CA . SER A 1 99 ? 0.296 11.329 1.182 1.00 92.75 99 SER A CA 1
ATOM 771 C C . SER A 1 99 ? 0.639 11.346 2.681 1.00 92.75 99 SER A C 1
ATOM 773 O O . SER A 1 99 ? 1.664 10.780 3.037 1.00 92.75 99 SER A O 1
ATOM 775 N N . PRO A 1 100 ? -0.167 11.879 3.623 1.00 96.62 100 PRO A N 1
ATOM 776 C CA . PRO A 1 100 ? 0.110 11.696 5.051 1.00 96.62 100 PRO A CA 1
ATOM 777 C C . PRO A 1 100 ? -0.013 10.240 5.537 1.00 96.62 100 PRO A C 1
ATOM 779 O O . PRO A 1 100 ? 0.423 9.924 6.647 1.00 96.62 100 PRO A O 1
ATOM 782 N N . PHE A 1 101 ? -0.641 9.364 4.746 1.00 97.88 101 PHE A N 1
ATOM 783 C CA . PHE A 1 101 ? -0.923 7.971 5.097 1.00 97.88 101 PHE A CA 1
ATOM 784 C C . PHE A 1 101 ? -0.039 6.962 4.360 1.00 97.88 101 PHE A C 1
ATOM 786 O O . PHE A 1 101 ? -0.198 5.759 4.569 1.00 97.88 101 PHE A O 1
ATOM 793 N N . TYR A 1 102 ? 0.910 7.416 3.542 1.00 98.00 102 TYR A N 1
ATOM 794 C CA . TYR A 1 102 ? 1.941 6.563 2.959 1.00 98.00 102 TYR A CA 1
ATOM 795 C C . TYR A 1 102 ? 3.258 7.322 2.789 1.00 98.00 102 TYR A C 1
ATOM 797 O O . TYR A 1 102 ? 3.297 8.544 2.777 1.00 98.00 102 TYR A O 1
ATOM 805 N N . GLN A 1 103 ? 4.356 6.594 2.650 1.00 97.69 103 GLN A N 1
ATOM 806 C CA . GLN A 1 103 ? 5.654 7.154 2.297 1.00 97.69 103 GLN A CA 1
ATOM 807 C C . GLN A 1 103 ? 6.381 6.198 1.359 1.00 97.69 103 GLN A C 1
ATOM 809 O O . GLN A 1 103 ? 6.361 4.985 1.570 1.00 97.69 103 GLN A O 1
ATOM 814 N N . ILE A 1 104 ? 7.042 6.733 0.338 1.00 97.69 104 ILE A N 1
ATOM 815 C CA . ILE A 1 104 ? 7.935 5.941 -0.508 1.00 97.69 104 ILE A CA 1
ATOM 816 C C . ILE A 1 104 ? 9.255 5.787 0.252 1.00 97.69 104 ILE A C 1
ATOM 818 O O . ILE A 1 104 ? 9.906 6.778 0.571 1.00 97.69 104 ILE A O 1
ATOM 822 N N . ILE A 1 105 ? 9.628 4.549 0.572 1.00 97.19 105 ILE A N 1
ATOM 823 C CA . ILE A 1 105 ? 10.915 4.214 1.197 1.00 97.19 105 ILE A CA 1
ATOM 824 C C . ILE A 1 105 ? 11.998 4.092 0.123 1.00 97.19 105 ILE A C 1
ATOM 826 O O . ILE A 1 105 ? 13.110 4.576 0.310 1.00 97.19 105 ILE A O 1
ATOM 830 N N . SER A 1 106 ? 11.676 3.441 -0.998 1.00 96.25 106 SER A N 1
ATOM 831 C CA . SER A 1 106 ? 12.566 3.322 -2.153 1.00 96.25 106 SER A CA 1
ATOM 832 C C . SER A 1 106 ? 11.769 3.434 -3.443 1.00 96.25 106 SER A C 1
ATOM 834 O O . SER A 1 106 ? 10.727 2.792 -3.581 1.00 96.25 106 SER A O 1
ATOM 836 N N . ALA A 1 107 ? 12.274 4.242 -4.375 1.00 94.75 107 ALA A N 1
ATOM 837 C CA . ALA A 1 107 ? 11.685 4.422 -5.698 1.00 94.75 107 ALA A CA 1
ATOM 838 C C . ALA A 1 107 ? 12.194 3.407 -6.743 1.00 94.75 107 ALA A C 1
ATOM 840 O O . ALA A 1 107 ? 11.685 3.377 -7.857 1.00 94.75 107 ALA A O 1
ATOM 841 N N . ASP A 1 108 ? 13.198 2.605 -6.381 1.00 92.69 108 ASP A N 1
ATOM 842 C CA . ASP A 1 108 ? 13.836 1.614 -7.252 1.00 92.69 108 ASP A CA 1
ATOM 843 C C . ASP A 1 108 ? 14.195 0.364 -6.433 1.00 92.69 108 ASP A C 1
ATOM 845 O O . ASP A 1 108 ? 15.352 0.055 -6.125 1.00 92.69 108 ASP A O 1
ATOM 849 N N . TYR A 1 109 ? 13.157 -0.281 -5.905 1.00 92.44 109 TYR A N 1
ATOM 850 C CA . TYR A 1 109 ? 13.303 -1.417 -5.012 1.00 92.44 109 TYR A CA 1
ATOM 851 C C . TYR A 1 109 ? 13.466 -2.719 -5.791 1.00 92.44 109 TYR A C 1
ATOM 853 O O . TYR A 1 109 ? 12.579 -3.134 -6.533 1.00 92.44 109 TYR A O 1
ATOM 861 N N . HIS A 1 110 ? 14.566 -3.412 -5.519 1.00 87.19 110 HIS A N 1
ATOM 862 C CA . HIS A 1 110 ? 14.844 -4.738 -6.049 1.00 87.19 110 HIS A CA 1
ATOM 863 C C . HIS A 1 110 ? 14.688 -5.770 -4.937 1.00 87.19 110 HIS A C 1
ATOM 865 O O . HIS A 1 110 ? 15.166 -5.561 -3.816 1.00 87.19 110 HIS A O 1
ATOM 871 N N . LEU A 1 111 ? 14.027 -6.890 -5.238 1.00 81.06 111 LEU A N 1
ATOM 872 C CA . LEU A 1 111 ? 13.866 -7.959 -4.261 1.00 81.06 111 LEU A CA 1
ATOM 873 C C . LEU A 1 111 ? 15.257 -8.543 -3.939 1.00 81.06 111 LEU A C 1
ATOM 875 O O . LEU A 1 111 ? 15.972 -8.953 -4.854 1.00 81.06 111 LEU A O 1
ATOM 879 N N . PRO A 1 112 ? 15.688 -8.582 -2.668 1.00 76.38 112 PRO A N 1
ATOM 880 C CA . PRO A 1 112 ? 16.989 -9.140 -2.338 1.00 76.38 112 PRO A CA 1
ATOM 881 C C . PRO A 1 112 ? 16.993 -10.657 -2.567 1.00 76.38 112 PRO A C 1
ATOM 883 O O . PRO A 1 112 ? 16.162 -11.373 -2.010 1.00 76.38 112 PRO A O 1
ATOM 886 N N . ASN A 1 113 ? 17.984 -11.153 -3.315 1.00 67.94 113 ASN A N 1
ATOM 887 C CA . ASN A 1 113 ? 18.179 -12.585 -3.601 1.00 67.94 113 ASN A CA 1
ATOM 888 C C . ASN A 1 113 ? 18.446 -13.439 -2.344 1.00 67.94 113 ASN A C 1
ATOM 890 O O . ASN A 1 113 ? 18.320 -14.661 -2.377 1.00 67.94 113 ASN A O 1
ATOM 894 N N . SER A 1 114 ? 18.816 -12.811 -1.226 1.00 64.44 114 SER A N 1
ATOM 895 C CA . SER A 1 114 ? 19.008 -13.463 0.070 1.00 64.44 114 SER A 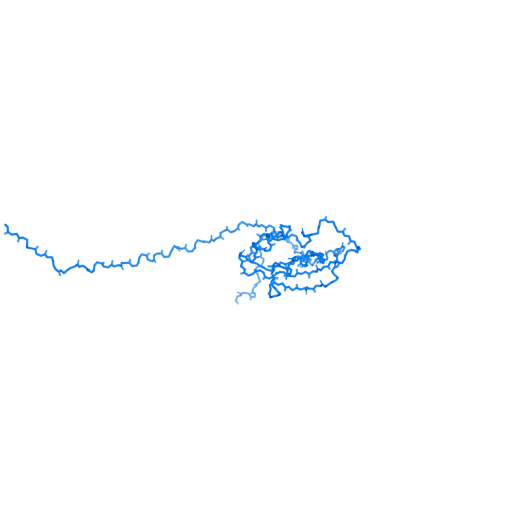CA 1
ATOM 896 C C . SER A 1 114 ? 18.731 -12.483 1.206 1.00 64.44 114 SER A C 1
ATOM 898 O O . SER A 1 114 ? 19.184 -11.338 1.160 1.00 64.44 114 SER A O 1
ATOM 900 N N . ARG A 1 115 ? 18.038 -12.932 2.256 1.00 59.19 115 ARG A N 1
ATOM 901 C CA . ARG A 1 115 ? 17.890 -12.175 3.506 1.00 59.19 115 ARG A CA 1
ATOM 902 C C . ARG A 1 115 ? 18.929 -12.670 4.508 1.00 59.19 115 ARG A C 1
ATOM 904 O O . ARG A 1 115 ? 18.819 -13.792 4.992 1.00 59.19 115 ARG A O 1
ATOM 911 N N . SER A 1 116 ? 19.922 -11.845 4.821 1.00 56.75 116 SER A N 1
ATOM 912 C CA . SER A 1 116 ? 20.847 -12.122 5.923 1.00 56.75 116 SER A CA 1
ATOM 913 C C . SER A 1 116 ? 20.181 -11.730 7.237 1.00 56.75 116 SER A C 1
ATOM 915 O O . SER A 1 116 ? 19.750 -10.590 7.396 1.00 56.75 116 SER A O 1
ATOM 917 N N . PHE A 1 117 ? 20.084 -12.669 8.172 1.00 65.06 117 PHE A N 1
ATOM 918 C CA . PHE A 1 117 ? 19.556 -12.434 9.510 1.00 65.06 117 PHE A CA 1
ATOM 919 C C . PHE A 1 117 ? 20.660 -12.700 10.530 1.00 65.06 117 PHE A C 1
ATOM 921 O O . PHE A 1 117 ? 21.425 -13.655 10.402 1.00 65.06 117 PHE A O 1
ATOM 928 N N . TRP A 1 118 ? 20.764 -11.830 11.532 1.00 44.16 118 TRP A N 1
ATOM 929 C CA . TRP A 1 118 ? 21.630 -12.079 12.677 1.00 44.16 118 TRP A CA 1
ATOM 930 C C . TRP A 1 118 ? 20.938 -13.109 13.567 1.00 44.16 118 TRP A C 1
ATOM 932 O O . TRP A 1 118 ? 19.903 -12.816 14.161 1.00 44.16 118 TRP A O 1
ATOM 942 N N . VAL A 1 119 ? 21.484 -14.324 13.627 1.00 60.47 119 VAL A N 1
ATOM 943 C CA . VAL A 1 119 ? 21.061 -15.339 14.596 1.00 60.47 119 VAL A CA 1
ATOM 944 C C . VAL A 1 119 ? 22.040 -15.314 15.748 1.00 60.47 119 VAL A C 1
ATOM 946 O O . VAL A 1 119 ? 23.213 -15.634 15.565 1.00 60.47 119 VAL A O 1
ATOM 949 N N . GLN A 1 120 ? 21.556 -14.984 16.937 1.00 59.12 120 GLN A N 1
ATOM 950 C CA . GLN A 1 120 ? 22.259 -15.345 18.156 1.00 59.12 120 GLN A CA 1
ATOM 951 C C . GLN A 1 120 ? 21.716 -16.701 18.610 1.00 59.12 120 GLN A C 1
ATOM 953 O O . GLN A 1 120 ? 20.594 -16.800 19.099 1.00 59.12 120 GLN A O 1
ATOM 958 N N . VAL A 1 121 ? 22.489 -17.763 18.374 1.00 62.25 121 VAL A N 1
ATOM 959 C CA . VAL A 1 121 ? 22.183 -19.096 18.903 1.00 62.25 121 VAL A CA 1
ATOM 960 C C . VAL A 1 121 ? 22.750 -19.161 20.315 1.00 62.25 121 VAL A C 1
ATOM 962 O O . VAL A 1 121 ? 23.961 -19.057 20.499 1.00 62.25 121 VAL A O 1
ATOM 965 N N . HIS A 1 122 ? 21.882 -19.311 21.311 1.00 57.91 122 HIS A N 1
ATOM 966 C CA . HIS A 1 122 ? 22.299 -19.645 22.668 1.00 57.91 122 HIS A CA 1
ATOM 967 C C . HIS A 1 122 ? 22.337 -21.173 22.799 1.00 57.91 122 HIS A C 1
ATOM 969 O O . HIS A 1 122 ? 21.311 -21.834 22.657 1.00 57.91 122 HIS A O 1
ATOM 975 N N . GLU A 1 123 ? 23.519 -21.738 23.038 1.00 58.91 123 GLU A N 1
ATOM 976 C CA . GLU A 1 123 ? 23.684 -23.155 23.383 1.00 58.91 123 GLU A CA 1
ATOM 977 C C . GLU A 1 123 ? 23.281 -23.354 24.852 1.00 58.91 123 GLU A C 1
ATOM 979 O O . GLU A 1 123 ? 23.970 -22.894 25.762 1.00 58.91 123 GLU A O 1
ATOM 984 N N . GLY A 1 124 ? 22.148 -24.015 25.089 1.00 52.59 124 GLY A N 1
ATOM 985 C CA . GLY A 1 124 ? 21.676 -24.355 26.431 1.00 52.59 124 GLY A CA 1
ATOM 986 C C . GLY A 1 124 ? 20.422 -25.230 26.395 1.00 52.59 124 GLY A C 1
ATOM 987 O O . GLY A 1 124 ? 19.556 -25.053 25.545 1.00 52.59 124 GLY A O 1
ATOM 988 N N . SER A 1 125 ? 20.310 -26.189 27.318 1.00 60.91 125 SER A N 1
ATOM 989 C CA . SER A 1 125 ? 19.148 -27.086 27.458 1.00 60.91 125 SER A CA 1
ATOM 990 C C . SER A 1 125 ? 17.965 -26.459 28.208 1.00 60.91 125 SER A C 1
ATOM 992 O O . SER A 1 125 ? 17.075 -27.173 28.667 1.00 60.91 125 SER A O 1
ATOM 994 N N . GLU A 1 126 ? 17.971 -25.144 28.403 1.00 56.44 126 GLU A N 1
ATOM 995 C CA . GLU A 1 126 ? 17.086 -24.460 29.342 1.00 56.44 126 GLU A CA 1
ATOM 996 C C . GLU A 1 126 ? 16.000 -23.698 28.576 1.00 56.44 126 GLU A C 1
ATOM 998 O O . GLU A 1 126 ? 16.273 -22.784 27.802 1.00 56.44 126 GLU A O 1
ATOM 1003 N N . THR A 1 127 ? 14.743 -24.096 28.772 1.00 57.28 127 THR A N 1
ATOM 1004 C CA . THR A 1 127 ? 13.565 -23.509 28.107 1.00 57.28 127 THR A CA 1
ATOM 1005 C C . THR A 1 127 ? 13.022 -22.261 28.807 1.00 57.28 127 THR A C 1
ATOM 1007 O O . THR A 1 127 ? 11.980 -21.745 28.407 1.00 57.28 127 THR A O 1
ATOM 1010 N N . GLN A 1 128 ? 13.664 -21.797 29.880 1.00 56.78 128 GLN A N 1
ATOM 1011 C CA . GLN A 1 128 ? 13.270 -20.593 30.609 1.00 56.78 128 GLN A CA 1
ATOM 1012 C C . GLN A 1 128 ? 14.366 -19.538 30.465 1.00 56.78 128 GLN A C 1
ATOM 1014 O O . GLN A 1 128 ? 15.544 -19.838 30.633 1.00 56.78 128 GLN A O 1
ATOM 1019 N N . GLY A 1 129 ? 13.968 -18.323 30.078 1.00 53.22 129 GLY A N 1
ATOM 1020 C CA . GLY A 1 129 ? 14.887 -17.217 29.821 1.00 53.22 129 GLY A CA 1
ATOM 1021 C C . GLY A 1 129 ? 15.776 -16.925 31.027 1.00 53.22 129 GLY A C 1
ATOM 1022 O O . GLY A 1 129 ? 15.326 -16.966 32.172 1.00 53.22 129 GLY A O 1
ATOM 1023 N N . THR A 1 130 ? 17.047 -16.641 30.760 1.00 52.94 130 THR A N 1
ATOM 1024 C CA . THR A 1 130 ? 18.007 -16.235 31.783 1.00 52.94 130 THR A CA 1
ATOM 1025 C C . THR A 1 130 ? 17.735 -14.774 32.128 1.00 52.94 130 THR A C 1
ATOM 1027 O O . THR A 1 130 ? 17.948 -13.893 31.298 1.00 52.94 130 THR A O 1
ATOM 1030 N N . TRP A 1 131 ? 17.226 -14.519 33.331 1.00 52.38 131 TRP A N 1
ATOM 1031 C CA . TRP A 1 131 ? 17.226 -13.174 33.901 1.00 52.38 131 TRP A CA 1
ATOM 1032 C C . TRP A 1 131 ? 18.681 -12.774 34.159 1.00 52.38 131 TRP A C 1
ATOM 1034 O O . TRP A 1 131 ? 19.448 -13.564 34.711 1.00 52.38 131 TRP A O 1
ATOM 1044 N N . THR A 1 132 ? 19.076 -11.582 33.727 1.00 58.16 132 THR A N 1
ATOM 1045 C CA . THR A 1 132 ? 20.353 -10.978 34.121 1.00 58.16 132 THR A CA 1
ATOM 1046 C C . THR A 1 132 ? 20.132 -10.147 35.380 1.00 58.16 132 THR A C 1
ATOM 1048 O O . THR A 1 132 ? 19.154 -9.406 35.450 1.00 58.16 132 THR A O 1
ATOM 1051 N N . ASP A 1 133 ? 21.047 -10.245 36.350 1.00 57.66 133 ASP A N 1
ATOM 1052 C CA . ASP A 1 133 ? 21.005 -9.543 37.651 1.00 57.66 133 ASP A CA 1
ATOM 1053 C C . ASP A 1 133 ? 21.000 -7.999 37.545 1.00 57.66 133 ASP A C 1
ATOM 1055 O O . ASP A 1 133 ? 20.908 -7.299 38.550 1.00 57.66 133 ASP A O 1
ATOM 1059 N N . ASP A 1 134 ? 21.068 -7.458 36.329 1.00 57.75 134 ASP A N 1
ATOM 1060 C CA . ASP A 1 134 ? 21.027 -6.029 36.017 1.00 57.75 134 ASP A CA 1
ATOM 1061 C C . ASP A 1 134 ? 19.621 -5.409 36.207 1.00 57.75 134 ASP A C 1
ATOM 1063 O O . ASP A 1 134 ? 19.461 -4.193 36.092 1.00 57.75 134 ASP A O 1
ATOM 1067 N N . GLU A 1 135 ? 18.599 -6.228 36.486 1.00 55.44 135 GLU A N 1
ATOM 1068 C CA . GLU A 1 135 ? 17.216 -5.804 36.767 1.00 55.44 135 GLU A CA 1
ATOM 1069 C C . GLU A 1 135 ? 16.865 -5.752 38.275 1.00 55.44 135 GLU A C 1
ATOM 1071 O O . GLU A 1 135 ? 15.683 -5.676 38.625 1.00 55.44 135 GLU A O 1
ATOM 1076 N N . ALA A 1 136 ? 17.865 -5.775 39.170 1.00 48.75 136 ALA A N 1
ATOM 1077 C CA . ALA A 1 136 ? 17.698 -5.625 40.626 1.00 48.75 136 ALA A CA 1
ATOM 1078 C C . ALA A 1 136 ? 17.903 -4.185 41.138 1.00 48.75 136 ALA A C 1
ATOM 1080 O O . ALA A 1 136 ? 18.875 -3.516 40.717 1.00 48.75 136 ALA A O 1
#

Secondary structure (DSSP, 8-state):
------SS-----------PPP-----PPP-PPPPTTTT-SS--TTS-EEEEEEEE-SHHHHHHHHHH-GGG--TTSSEEEEEEEEHHHHHHHHHHS-GGGEEEEESS----S-----------S--S----GGG-

Radius of gyration: 27.97 Å; chains: 1; bounding box: 85×41×72 Å